Protein AF-A0A2J8LMK1-F1 (afdb_monomer)

Foldseek 3Di:
DDDDDDPPDDPPVVVVVVVVVVVVVVVVVVVLLVVLLVLLLVCCVPVVDLPDPPPVDDPSSNVSSSVSNVVNSLVVLLVLLLVCVVVDVDQDDPDDDCPDPSSVSSSLSNVLLNQLCVCLVVVHDLQDDCVSHDSSNVSSNVNNVPPPVVPVPDDPDDDDDDDDDDDDDDDD

Structure (mmCIF, N/CA/C/O backbone):
data_AF-A0A2J8LMK1-F1
#
_entry.id   AF-A0A2J8LMK1-F1
#
loop_
_atom_site.group_PDB
_atom_site.id
_atom_site.type_symbol
_atom_site.label_atom_id
_atom_site.label_alt_id
_atom_site.label_comp_id
_atom_site.label_asym_id
_atom_site.label_entity_id
_atom_site.label_seq_id
_atom_site.pdbx_PDB_ins_code
_atom_site.Cartn_x
_atom_site.Cartn_y
_atom_site.Cartn_z
_atom_site.occupancy
_atom_site.B_iso_or_equiv
_atom_site.auth_seq_id
_atom_site.auth_comp_id
_atom_site.auth_asym_id
_atom_site.auth_atom_id
_atom_site.pdbx_PDB_model_num
ATOM 1 N N . MET A 1 1 ? 14.631 46.936 -43.837 1.00 36.50 1 MET A N 1
ATOM 2 C CA . MET A 1 1 ? 14.402 45.731 -44.661 1.00 36.50 1 MET A CA 1
ATOM 3 C C . MET A 1 1 ? 14.115 44.577 -43.713 1.00 36.50 1 MET A C 1
ATOM 5 O O . MET A 1 1 ? 15.045 43.941 -43.243 1.00 36.50 1 MET A O 1
ATOM 9 N N . GLU A 1 2 ? 12.848 44.374 -43.363 1.00 44.59 2 GLU A N 1
ATOM 10 C CA . GLU A 1 2 ? 12.389 43.207 -42.598 1.00 44.59 2 GLU A CA 1
ATOM 11 C C . GLU A 1 2 ? 12.152 42.058 -43.583 1.00 44.59 2 GLU A C 1
ATOM 13 O O . GLU A 1 2 ? 11.367 42.193 -44.524 1.00 44.59 2 GLU A O 1
ATOM 18 N N . ARG A 1 3 ? 12.880 40.949 -43.423 1.00 43.28 3 ARG A N 1
ATOM 19 C CA . ARG A 1 3 ? 12.633 39.719 -44.181 1.00 43.28 3 ARG A CA 1
ATOM 20 C C . ARG A 1 3 ? 11.622 38.885 -43.404 1.00 43.28 3 ARG A C 1
ATOM 22 O O . ARG A 1 3 ? 11.979 38.257 -42.414 1.00 43.28 3 ARG A O 1
ATOM 29 N N . ALA A 1 4 ? 10.383 38.854 -43.886 1.00 49.94 4 ALA A N 1
ATOM 30 C CA . ALA A 1 4 ? 9.374 37.919 -43.407 1.00 49.94 4 ALA A CA 1
ATOM 31 C C . ALA A 1 4 ? 9.836 36.473 -43.666 1.00 49.94 4 ALA A C 1
ATOM 33 O O . ALA A 1 4 ? 10.128 36.093 -44.803 1.00 49.94 4 ALA A O 1
ATOM 34 N N . ALA A 1 5 ? 9.919 35.674 -42.602 1.00 56.72 5 ALA A N 1
ATOM 35 C CA . ALA A 1 5 ? 10.208 34.249 -42.690 1.00 56.72 5 ALA A CA 1
ATOM 36 C C . ALA A 1 5 ? 9.020 33.503 -43.336 1.00 56.72 5 ALA A C 1
ATOM 38 O O . ALA A 1 5 ? 7.865 33.803 -43.021 1.00 56.72 5 ALA A O 1
ATOM 39 N N . PRO A 1 6 ? 9.258 32.522 -44.225 1.00 48.22 6 PRO A N 1
ATOM 40 C CA . PRO A 1 6 ? 8.176 31.778 -44.851 1.00 48.22 6 PRO A CA 1
ATOM 41 C C . PRO A 1 6 ? 7.485 30.877 -43.820 1.00 48.22 6 PRO A C 1
ATOM 43 O O . PRO A 1 6 ? 8.110 30.021 -43.193 1.00 48.22 6 PRO A O 1
ATOM 46 N N . SER A 1 7 ? 6.171 31.049 -43.669 1.00 55.28 7 SER A N 1
ATOM 47 C CA . SER A 1 7 ? 5.325 30.176 -42.854 1.00 55.28 7 SER A CA 1
ATOM 48 C C . SER A 1 7 ? 5.200 28.807 -43.536 1.00 55.28 7 SER A C 1
ATOM 50 O O . SER A 1 7 ? 4.426 28.627 -44.478 1.00 55.28 7 SER A O 1
ATOM 52 N N . ARG A 1 8 ? 6.000 27.828 -43.091 1.00 61.50 8 ARG A N 1
ATOM 53 C CA . ARG A 1 8 ? 5.841 26.418 -43.478 1.00 61.50 8 ARG A CA 1
ATOM 54 C C . ARG A 1 8 ? 4.568 25.877 -42.824 1.00 61.50 8 ARG A C 1
ATOM 56 O O . ARG A 1 8 ? 4.579 25.510 -41.653 1.00 61.50 8 ARG A O 1
ATOM 63 N N . ARG A 1 9 ? 3.470 25.806 -43.582 1.00 66.38 9 ARG A N 1
ATOM 64 C CA . ARG A 1 9 ? 2.284 25.036 -43.179 1.00 66.38 9 ARG A CA 1
ATOM 65 C C . ARG A 1 9 ? 2.648 23.555 -43.188 1.00 66.38 9 ARG A C 1
ATOM 67 O O . ARG A 1 9 ? 2.805 22.965 -44.255 1.00 66.38 9 ARG A O 1
ATOM 74 N N . VAL A 1 10 ? 2.819 22.969 -42.006 1.00 64.81 10 VAL A N 1
ATOM 75 C CA . VAL A 1 10 ? 2.958 21.517 -41.868 1.00 64.81 10 VAL A CA 1
ATOM 76 C C . VAL A 1 10 ? 1.618 20.888 -42.278 1.00 64.81 10 VAL A C 1
ATOM 78 O O . VAL A 1 10 ? 0.579 21.312 -41.768 1.00 64.81 10 VAL A O 1
ATOM 81 N N . PRO A 1 11 ? 1.601 19.923 -43.213 1.00 73.12 11 PRO A N 1
ATOM 82 C CA . PRO A 1 11 ? 0.387 19.211 -43.589 1.00 73.12 11 PRO A CA 1
ATOM 83 C C . PRO A 1 11 ? -0.284 18.603 -42.353 1.00 73.12 11 PRO A C 1
ATOM 85 O O . PRO A 1 11 ? 0.346 17.842 -41.622 1.00 73.12 11 PRO A O 1
ATOM 88 N N . LEU A 1 12 ? -1.574 18.890 -42.152 1.00 69.00 12 LEU A N 1
ATOM 89 C CA . LEU A 1 12 ? -2.409 18.281 -41.110 1.00 69.00 12 LEU A CA 1
ATOM 90 C C . LEU A 1 12 ? -2.239 16.746 -40.987 1.00 69.00 12 LEU A C 1
ATOM 92 O O . LEU A 1 12 ? -2.101 16.272 -39.862 1.00 69.00 12 LEU A O 1
ATOM 96 N N . PRO A 1 13 ? -2.156 15.954 -42.080 1.00 72.81 13 PRO A N 1
ATOM 97 C CA . PRO A 1 13 ? -1.905 14.514 -41.965 1.00 72.81 13 PRO A CA 1
ATOM 98 C C . PRO A 1 13 ? -0.537 14.156 -41.363 1.00 72.81 13 PRO A C 1
ATOM 100 O O . PRO A 1 13 ? -0.438 13.146 -40.678 1.00 72.81 13 PRO A O 1
ATOM 103 N N . LEU A 1 14 ? 0.505 14.977 -41.545 1.00 72.88 14 LEU A N 1
ATOM 104 C CA . LEU A 1 14 ? 1.810 14.741 -40.910 1.00 72.88 14 LEU A CA 1
ATOM 105 C C . LEU A 1 14 ? 1.781 15.051 -39.409 1.00 72.88 14 LEU A C 1
ATOM 107 O O . LEU A 1 14 ? 2.443 14.363 -38.638 1.00 72.88 14 LEU A O 1
ATOM 111 N N . LEU A 1 15 ? 0.984 16.038 -38.986 1.00 73.12 15 LEU A N 1
ATOM 112 C CA . LEU A 1 15 ? 0.744 16.306 -37.563 1.00 73.12 15 LEU A CA 1
ATOM 113 C C . LEU A 1 15 ? -0.034 15.161 -36.902 1.00 73.12 15 LEU A C 1
ATOM 115 O O . LEU A 1 15 ? 0.312 14.752 -35.798 1.00 73.12 15 LEU A O 1
ATOM 119 N N . LEU A 1 16 ? -1.039 14.609 -37.591 1.00 74.75 16 LEU A N 1
ATOM 120 C CA . LEU A 1 16 ? -1.812 13.462 -37.103 1.00 74.75 16 LEU A CA 1
ATOM 121 C C . LEU A 1 16 ? -0.955 12.193 -37.002 1.00 74.75 16 LEU A C 1
ATOM 123 O O . LEU A 1 16 ? -0.986 11.519 -35.977 1.00 74.75 16 LEU A O 1
ATOM 127 N N . LEU A 1 17 ? -0.149 11.893 -38.026 1.00 72.56 17 LEU A N 1
ATOM 128 C CA . LEU A 1 17 ? 0.774 10.751 -38.014 1.00 72.56 17 LEU A CA 1
ATOM 129 C C . LEU A 1 17 ? 1.858 10.900 -36.936 1.00 72.56 17 LEU A C 1
ATOM 131 O O . LEU A 1 17 ? 2.154 9.937 -36.233 1.00 72.56 17 LEU A O 1
ATOM 135 N N . GLY A 1 18 ? 2.410 12.107 -36.767 1.00 73.62 18 GLY A N 1
ATOM 136 C CA . GLY A 1 18 ? 3.359 12.402 -35.694 1.00 73.62 18 GLY A CA 1
ATOM 137 C C . GLY A 1 18 ? 2.741 12.223 -34.305 1.00 73.62 18 GLY A C 1
ATOM 138 O O . GLY A 1 18 ? 3.342 11.580 -33.449 1.00 73.62 18 GLY A O 1
ATOM 139 N N . GLY A 1 19 ? 1.517 12.720 -34.099 1.00 72.94 19 GLY A N 1
ATOM 140 C CA . GLY A 1 19 ? 0.778 12.540 -32.846 1.00 72.94 19 GLY A CA 1
ATOM 141 C C . GLY A 1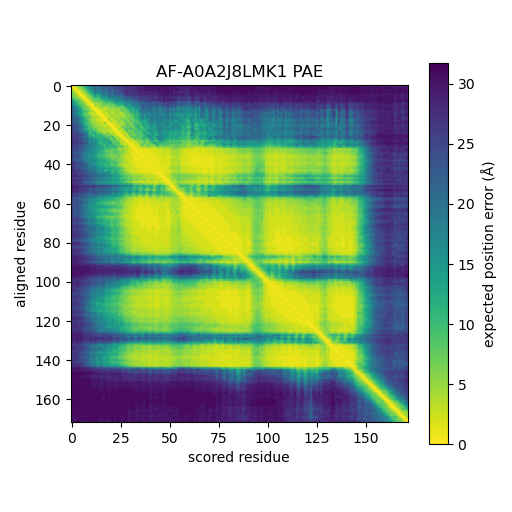 19 ? 0.488 11.071 -32.523 1.00 72.94 19 GLY A C 1
ATOM 142 O O . GLY A 1 19 ? 0.685 10.648 -31.387 1.00 72.94 19 GLY A O 1
ATOM 143 N N . LEU A 1 20 ? 0.092 10.271 -33.518 1.00 72.12 20 LEU A N 1
ATOM 144 C CA . LEU A 1 20 ? -0.151 8.832 -33.354 1.00 72.12 20 LEU A CA 1
ATOM 145 C C . LEU A 1 20 ? 1.123 8.057 -32.977 1.00 72.12 20 LEU A C 1
ATOM 147 O O . LEU A 1 20 ? 1.063 7.184 -32.116 1.00 72.12 20 LEU A O 1
ATOM 151 N N . ALA A 1 21 ? 2.274 8.387 -33.571 1.00 70.06 21 ALA A N 1
ATOM 152 C CA . ALA A 1 21 ? 3.547 7.739 -33.245 1.00 70.06 21 ALA A CA 1
ATOM 153 C C . ALA A 1 21 ? 4.022 8.049 -31.812 1.00 70.06 21 ALA A C 1
ATOM 155 O O . ALA A 1 21 ? 4.513 7.160 -31.120 1.00 70.06 21 ALA A O 1
ATOM 156 N N . LEU A 1 22 ? 3.834 9.290 -31.349 1.00 67.56 22 LEU A N 1
ATOM 157 C CA . LEU A 1 22 ? 4.123 9.697 -29.968 1.00 67.56 22 LEU A CA 1
ATOM 158 C C . LEU A 1 22 ? 3.213 8.991 -28.953 1.00 67.56 22 LEU A C 1
ATOM 160 O O . LEU A 1 22 ? 3.694 8.536 -27.919 1.00 67.56 22 LEU A O 1
ATOM 164 N N . LEU A 1 23 ? 1.920 8.861 -29.263 1.00 65.62 23 LEU A N 1
ATOM 165 C CA . LEU A 1 23 ? 0.969 8.124 -28.426 1.00 65.62 23 LEU A CA 1
ATOM 166 C C . LEU A 1 23 ? 1.329 6.634 -28.339 1.00 65.62 23 LEU A C 1
ATOM 168 O O . LEU A 1 23 ? 1.340 6.078 -27.247 1.00 65.62 23 LEU A O 1
ATOM 172 N N . ALA A 1 24 ? 1.669 6.000 -29.464 1.00 62.66 24 ALA A N 1
ATOM 173 C CA . ALA A 1 24 ? 2.058 4.591 -29.488 1.00 62.66 24 ALA A CA 1
ATOM 174 C C . ALA A 1 24 ? 3.350 4.322 -28.694 1.00 62.66 24 ALA A C 1
ATOM 176 O O . ALA A 1 24 ? 3.420 3.340 -27.961 1.00 62.66 24 ALA A O 1
ATOM 177 N N . ALA A 1 25 ? 4.347 5.208 -28.790 1.00 61.34 25 ALA A N 1
ATOM 178 C CA . ALA A 1 25 ? 5.598 5.079 -28.040 1.00 61.34 25 ALA A CA 1
ATOM 179 C C . ALA A 1 25 ? 5.414 5.255 -26.520 1.00 61.34 25 ALA A C 1
ATOM 181 O O . ALA A 1 25 ? 6.107 4.600 -25.747 1.00 61.34 25 ALA A O 1
ATOM 182 N N . GLY A 1 26 ? 4.484 6.115 -26.088 1.00 63.16 26 GLY A N 1
ATOM 183 C CA . GLY A 1 26 ? 4.147 6.268 -24.669 1.00 63.16 26 GLY A CA 1
ATOM 184 C C . GLY A 1 26 ? 3.511 5.007 -24.082 1.00 63.16 26 GLY A C 1
ATOM 185 O O . GLY A 1 26 ? 3.960 4.523 -23.051 1.00 63.16 26 GLY A O 1
ATOM 186 N N . VAL A 1 27 ? 2.544 4.419 -24.796 1.00 65.44 27 VAL A N 1
ATOM 187 C CA . VAL A 1 27 ? 1.858 3.186 -24.364 1.00 65.44 27 VAL A CA 1
ATOM 188 C C . VAL A 1 27 ? 2.832 2.011 -24.200 1.00 65.44 27 VAL A C 1
ATOM 190 O O . VAL A 1 27 ? 2.682 1.225 -23.269 1.00 65.44 27 VAL A O 1
ATOM 193 N N . ASP A 1 28 ? 3.838 1.898 -25.071 1.00 67.56 28 ASP A N 1
ATOM 194 C CA . ASP A 1 28 ? 4.860 0.842 -24.995 1.00 67.56 28 ASP A CA 1
ATOM 195 C C . ASP A 1 28 ? 5.791 1.027 -23.779 1.00 67.56 28 ASP A C 1
ATOM 197 O O . ASP A 1 28 ? 6.097 0.071 -23.066 1.00 67.56 28 ASP A O 1
ATOM 201 N N . ALA A 1 29 ? 6.167 2.275 -23.474 1.00 71.56 2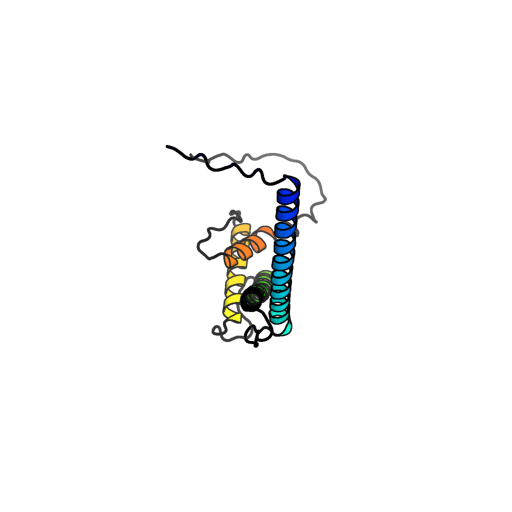9 ALA A N 1
ATOM 202 C CA . ALA A 1 29 ? 6.979 2.604 -22.304 1.00 71.56 29 ALA A CA 1
ATOM 203 C C . ALA A 1 29 ? 6.227 2.382 -20.980 1.00 71.56 29 ALA A C 1
ATOM 205 O O . ALA A 1 29 ? 6.797 1.809 -20.052 1.00 71.56 29 ALA A O 1
ATOM 206 N N . ASP A 1 30 ? 4.955 2.783 -20.895 1.00 73.56 30 ASP A N 1
ATOM 207 C CA . ASP A 1 30 ? 4.119 2.545 -19.712 1.00 73.56 30 ASP A CA 1
ATOM 208 C C . ASP A 1 30 ? 3.903 1.040 -19.483 1.00 73.56 30 ASP A C 1
ATOM 210 O O . ASP A 1 30 ? 4.081 0.549 -18.370 1.00 73.56 30 ASP A O 1
ATOM 214 N N . ALA A 1 31 ? 3.621 0.273 -20.545 1.00 76.88 31 ALA A N 1
ATOM 215 C CA . ALA A 1 31 ? 3.488 -1.182 -20.458 1.00 76.88 31 ALA A CA 1
ATOM 216 C C . ALA A 1 31 ? 4.783 -1.870 -19.984 1.00 76.88 31 ALA A C 1
ATOM 218 O O . ALA A 1 31 ? 4.725 -2.859 -19.248 1.00 76.88 31 ALA A O 1
ATOM 219 N N . LEU A 1 32 ? 5.948 -1.337 -20.366 1.00 85.38 32 LEU A N 1
ATOM 220 C CA . LEU A 1 32 ? 7.243 -1.824 -19.901 1.00 85.38 32 LEU A CA 1
ATOM 221 C C . LEU A 1 32 ? 7.452 -1.543 -18.406 1.00 85.38 32 LEU A C 1
ATOM 223 O O . LEU A 1 32 ? 7.882 -2.441 -17.685 1.00 85.38 32 LEU A O 1
ATOM 227 N N . LEU A 1 33 ? 7.114 -0.346 -17.911 1.00 89.06 33 LEU A N 1
ATOM 228 C CA . LEU A 1 33 ? 7.235 -0.034 -16.480 1.00 89.06 33 LEU A CA 1
ATOM 229 C C . LEU A 1 33 ? 6.262 -0.853 -15.622 1.00 89.06 33 LEU A C 1
ATOM 231 O O . LEU A 1 33 ? 6.656 -1.344 -14.565 1.00 89.06 33 LEU A O 1
ATOM 235 N N . GLU A 1 34 ? 5.031 -1.063 -16.085 1.00 91.75 34 GLU A N 1
ATOM 236 C CA . GLU A 1 34 ? 4.053 -1.922 -15.405 1.00 91.75 34 GLU A CA 1
ATOM 237 C C . GLU A 1 34 ? 4.538 -3.376 -15.308 1.00 91.75 34 GLU A C 1
ATOM 239 O O . GLU A 1 34 ? 4.426 -4.002 -14.252 1.00 91.75 34 GLU A O 1
ATOM 244 N N . ALA A 1 35 ? 5.155 -3.909 -16.369 1.00 92.12 35 ALA A N 1
ATOM 245 C CA . ALA A 1 35 ? 5.769 -5.235 -16.330 1.00 92.12 35 ALA A CA 1
ATOM 246 C C . ALA A 1 35 ? 6.902 -5.306 -15.289 1.00 92.12 35 ALA A C 1
ATOM 248 O O . ALA A 1 35 ? 6.929 -6.221 -14.466 1.00 92.12 35 ALA A O 1
ATOM 249 N N . CYS A 1 36 ? 7.782 -4.301 -15.251 1.00 92.62 36 CYS A N 1
ATOM 250 C CA . CYS A 1 36 ? 8.833 -4.195 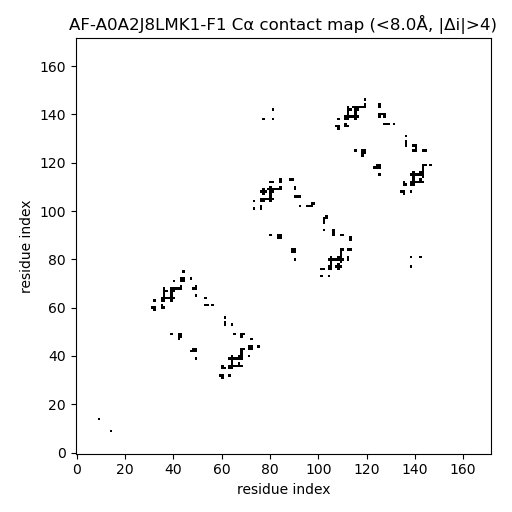-14.234 1.00 92.62 36 CYS A CA 1
ATOM 251 C C . CYS A 1 36 ? 8.263 -4.120 -12.811 1.00 92.62 36 CYS A C 1
ATOM 253 O O . CYS A 1 36 ? 8.777 -4.751 -11.888 1.00 92.62 36 CYS A O 1
ATOM 255 N N . CYS A 1 37 ? 7.175 -3.375 -12.619 1.00 95.06 37 CYS A N 1
ATOM 256 C CA . CYS A 1 37 ? 6.501 -3.283 -11.331 1.00 95.06 37 CYS A CA 1
ATOM 257 C C . CYS A 1 37 ? 5.927 -4.642 -10.910 1.00 95.06 37 CYS A C 1
ATOM 259 O O . CYS A 1 37 ? 6.168 -5.100 -9.790 1.00 95.06 37 CYS A O 1
ATOM 261 N N . ALA A 1 38 ? 5.238 -5.331 -11.825 1.00 94.62 38 ALA A N 1
ATOM 262 C CA . ALA A 1 38 ? 4.695 -6.667 -11.597 1.00 94.62 38 ALA A CA 1
ATOM 263 C C . ALA A 1 38 ? 5.790 -7.677 -11.217 1.00 94.62 38 ALA A C 1
ATOM 265 O O . ALA A 1 38 ? 5.583 -8.520 -10.341 1.00 94.62 38 ALA A O 1
ATOM 266 N N . ASP A 1 39 ? 6.971 -7.582 -11.825 1.00 91.94 39 ASP A N 1
ATOM 267 C CA . ASP A 1 39 ? 8.140 -8.383 -11.462 1.00 91.94 39 ASP A CA 1
ATOM 268 C C . ASP A 1 39 ? 8.590 -8.112 -10.017 1.00 91.94 39 ASP A C 1
ATOM 270 O O . ASP A 1 39 ? 8.835 -9.055 -9.257 1.00 91.94 39 ASP A O 1
ATOM 274 N N . GLY A 1 40 ? 8.604 -6.844 -9.598 1.00 93.44 40 GLY A N 1
ATOM 275 C CA . GLY A 1 40 ? 8.886 -6.436 -8.219 1.00 93.44 40 GLY A CA 1
ATOM 276 C C . GLY A 1 40 ? 7.862 -6.986 -7.223 1.00 93.44 40 GLY A C 1
ATOM 277 O O . GLY A 1 40 ? 8.233 -7.560 -6.196 1.00 93.44 40 GLY A O 1
ATOM 278 N N . HIS A 1 41 ? 6.572 -6.913 -7.559 1.00 95.19 41 HIS A N 1
ATOM 279 C CA . HIS A 1 41 ? 5.491 -7.503 -6.761 1.00 95.19 41 HIS A CA 1
ATOM 280 C C . HIS A 1 41 ? 5.664 -9.019 -6.576 1.00 95.19 41 HIS A C 1
ATOM 282 O O . HIS A 1 41 ? 5.494 -9.542 -5.465 1.00 95.19 41 HIS A O 1
ATOM 288 N N . ARG A 1 42 ? 6.042 -9.744 -7.641 1.00 92.81 42 ARG A N 1
ATOM 289 C CA . ARG A 1 42 ? 6.320 -11.187 -7.554 1.00 92.81 42 ARG A CA 1
ATOM 290 C C . ARG A 1 42 ? 7.494 -11.474 -6.624 1.00 92.81 42 ARG A C 1
ATOM 292 O O . ARG A 1 42 ? 7.406 -12.401 -5.819 1.00 92.81 42 ARG A O 1
ATOM 299 N N . MET A 1 43 ? 8.565 -10.684 -6.691 1.00 90.12 43 MET A N 1
ATOM 300 C CA . MET A 1 43 ? 9.718 -10.846 -5.800 1.00 90.12 43 MET A CA 1
ATOM 301 C C . MET A 1 43 ? 9.326 -10.688 -4.329 1.00 90.12 43 MET A C 1
ATOM 303 O O . MET A 1 43 ? 9.613 -11.585 -3.534 1.00 90.12 43 MET A O 1
ATOM 307 N N . ALA A 1 44 ? 8.597 -9.624 -3.986 1.00 92.75 44 ALA A N 1
ATOM 308 C CA . ALA A 1 44 ? 8.115 -9.401 -2.624 1.00 92.75 44 ALA A CA 1
ATOM 309 C C . ALA A 1 44 ? 7.240 -10.561 -2.121 1.00 92.75 44 ALA A C 1
ATOM 311 O O . ALA A 1 44 ? 7.409 -11.040 -1.002 1.00 92.75 44 ALA A O 1
ATOM 312 N N . THR A 1 45 ? 6.339 -11.058 -2.971 1.00 91.94 45 THR A N 1
ATOM 313 C CA . THR A 1 45 ? 5.389 -12.118 -2.606 1.00 91.94 45 THR A CA 1
ATOM 314 C C . THR A 1 45 ? 6.069 -13.473 -2.400 1.00 91.94 45 THR A C 1
ATOM 316 O O . THR A 1 45 ? 5.757 -14.184 -1.444 1.00 91.94 45 THR A O 1
ATOM 319 N N . HIS A 1 46 ? 6.996 -13.848 -3.286 1.00 89.25 46 HIS A N 1
ATOM 320 C CA . HIS A 1 46 ? 7.618 -15.173 -3.260 1.00 89.25 46 HIS A CA 1
ATOM 321 C C . HIS A 1 46 ? 8.850 -15.251 -2.362 1.00 89.25 46 HIS A C 1
ATOM 323 O O . HIS A 1 46 ? 9.053 -16.267 -1.700 1.00 89.25 46 HIS A O 1
ATOM 329 N N . GLN A 1 47 ? 9.677 -14.207 -2.354 1.00 83.06 47 GLN A N 1
ATOM 330 C CA . GLN A 1 47 ? 10.988 -14.227 -1.700 1.00 83.06 47 GLN A CA 1
ATOM 331 C C . GLN A 1 47 ? 11.008 -13.411 -0.411 1.00 83.06 47 GLN A C 1
ATOM 333 O O . GLN A 1 47 ? 11.865 -13.656 0.433 1.00 83.06 47 GLN A O 1
ATOM 338 N N . LYS A 1 48 ? 10.054 -12.480 -0.240 1.00 86.56 48 LYS A N 1
ATOM 339 C CA . LYS A 1 48 ? 10.010 -11.520 0.879 1.00 86.56 48 LYS A CA 1
ATOM 340 C C . LYS A 1 48 ? 11.311 -10.732 1.037 1.00 86.56 48 LYS A C 1
ATOM 342 O O . LYS A 1 48 ? 11.668 -10.304 2.127 1.00 86.56 48 LYS A O 1
ATOM 347 N N . ASP A 1 49 ? 12.011 -10.550 -0.075 1.00 83.94 49 ASP A N 1
ATOM 348 C CA . ASP A 1 49 ? 13.276 -9.846 -0.144 1.00 83.94 49 ASP A CA 1
ATOM 349 C C . ASP A 1 49 ? 13.343 -9.062 -1.456 1.00 83.94 49 ASP A C 1
ATOM 351 O O . ASP A 1 49 ? 12.983 -9.565 -2.525 1.00 83.94 49 ASP A O 1
ATOM 355 N N . CYS A 1 50 ? 13.810 -7.823 -1.346 1.00 89.06 50 CYS A N 1
ATOM 356 C CA . CYS A 1 50 ? 13.997 -6.890 -2.452 1.00 89.06 50 CYS A CA 1
ATOM 357 C C . CYS A 1 50 ? 15.490 -6.652 -2.755 1.00 89.06 50 CYS A C 1
ATOM 359 O O . CYS A 1 50 ? 15.825 -5.728 -3.491 1.00 89.06 50 CYS A O 1
ATOM 361 N N . SER A 1 51 ? 16.391 -7.483 -2.215 1.00 81.38 51 SER A N 1
ATOM 362 C CA . SER A 1 51 ? 17.854 -7.310 -2.291 1.00 81.38 51 SER A CA 1
ATOM 363 C C . SER A 1 51 ? 18.534 -8.030 -3.471 1.00 81.38 51 SER A C 1
ATOM 365 O O . SER A 1 51 ? 19.762 -8.135 -3.509 1.00 81.38 51 SER A O 1
ATOM 367 N N . LEU A 1 52 ? 17.780 -8.566 -4.436 1.00 68.62 52 LEU A N 1
ATOM 368 C CA . LEU A 1 52 ? 18.337 -9.353 -5.544 1.00 68.62 52 LEU A CA 1
ATOM 369 C C . LEU A 1 52 ? 18.870 -8.489 -6.693 1.00 68.62 52 LEU A C 1
ATOM 371 O O . LEU A 1 52 ? 18.419 -7.361 -6.890 1.00 68.62 52 LEU A O 1
ATOM 375 N N . PRO A 1 53 ? 19.823 -9.008 -7.493 1.00 71.00 53 PRO A N 1
ATOM 376 C CA . PRO A 1 53 ? 20.417 -8.227 -8.561 1.00 71.00 53 PRO A CA 1
ATOM 377 C C . PRO A 1 53 ? 19.416 -8.032 -9.705 1.00 71.00 53 PRO A C 1
ATOM 379 O O . PRO A 1 53 ? 19.254 -8.895 -10.563 1.00 71.00 53 PRO A O 1
ATOM 382 N N . TYR A 1 54 ? 18.819 -6.842 -9.759 1.00 72.50 54 TYR A N 1
ATOM 383 C CA . TYR A 1 54 ? 18.046 -6.278 -10.876 1.00 72.50 54 TYR A CA 1
ATOM 384 C C . TYR A 1 54 ? 18.916 -6.007 -12.132 1.00 72.50 54 TYR A C 1
ATOM 386 O O . TYR A 1 54 ? 18.837 -4.952 -12.769 1.00 72.50 54 TYR A O 1
ATOM 394 N N . ALA A 1 55 ? 19.875 -6.892 -12.415 1.00 67.69 55 ALA A N 1
ATOM 395 C CA . ALA A 1 55 ? 21.035 -6.618 -13.261 1.00 67.69 55 ALA A CA 1
ATOM 396 C C . ALA A 1 55 ? 20.761 -6.756 -14.765 1.00 67.69 55 ALA A C 1
ATOM 398 O O . ALA A 1 55 ? 21.537 -6.232 -15.561 1.00 67.69 55 ALA A O 1
ATOM 399 N N . THR A 1 56 ? 19.687 -7.443 -15.156 1.00 71.94 56 THR A N 1
ATOM 400 C CA . THR A 1 56 ? 19.312 -7.647 -16.564 1.00 71.94 56 THR A CA 1
ATOM 401 C C . THR A 1 56 ? 18.495 -6.496 -17.146 1.00 71.94 56 THR A C 1
ATOM 403 O O . THR A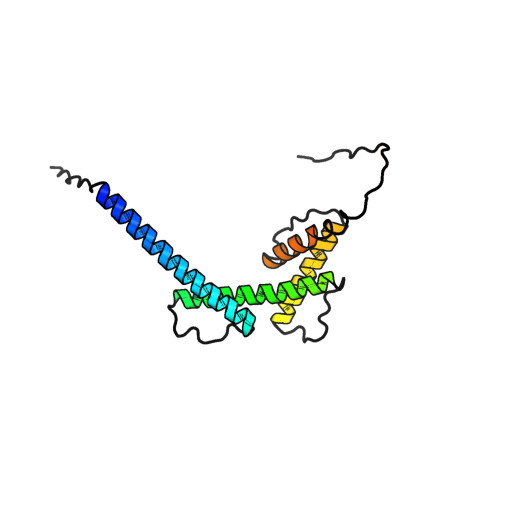 1 56 ? 18.382 -6.396 -18.364 1.00 71.94 56 THR A O 1
ATOM 406 N N . GLU A 1 57 ? 17.989 -5.601 -16.295 1.00 79.56 57 GLU A N 1
ATOM 407 C CA . GLU A 1 57 ? 16.997 -4.601 -16.678 1.00 79.56 57 GLU A CA 1
ATOM 408 C C . GLU A 1 57 ? 17.586 -3.212 -16.955 1.00 79.56 57 GLU A C 1
ATOM 410 O O . GLU A 1 57 ? 18.679 -2.847 -16.493 1.00 79.56 57 GLU A O 1
ATOM 415 N N . SER A 1 58 ? 16.818 -2.393 -17.686 1.00 88.00 58 SER A N 1
ATOM 416 C CA . SER A 1 58 ? 17.115 -0.966 -17.836 1.00 88.00 58 SER A CA 1
ATOM 417 C C . SER A 1 58 ? 17.193 -0.281 -16.467 1.00 88.00 58 SER A C 1
ATOM 419 O O . SER A 1 58 ? 16.662 -0.762 -15.461 1.00 88.00 58 SER A O 1
ATOM 421 N N . LYS A 1 59 ? 17.868 0.871 -16.403 1.00 88.56 59 LYS A N 1
ATOM 422 C CA . LYS A 1 59 ? 17.988 1.623 -15.148 1.00 88.56 59 LYS A CA 1
ATOM 423 C C . LYS A 1 59 ? 16.608 2.008 -14.609 1.00 88.56 59 LYS A C 1
ATOM 425 O O . LYS A 1 59 ? 16.386 1.936 -13.405 1.00 88.56 59 LYS A O 1
ATOM 430 N N . GLU A 1 60 ? 15.710 2.401 -15.501 1.00 88.69 60 GLU A N 1
ATOM 431 C CA . GLU A 1 60 ? 14.339 2.809 -15.215 1.00 88.69 60 GLU A CA 1
ATOM 432 C C . GLU A 1 60 ? 13.521 1.634 -14.678 1.00 88.69 60 GLU A C 1
ATOM 434 O O . GLU A 1 60 ? 12.928 1.745 -13.607 1.00 88.69 60 GLU A O 1
ATOM 439 N N . CYS A 1 61 ? 13.578 0.487 -15.359 1.00 91.00 61 CYS A N 1
ATOM 440 C CA . CYS A 1 61 ? 12.893 -0.733 -14.940 1.00 91.00 61 CYS A CA 1
ATOM 441 C C . CYS A 1 61 ? 13.361 -1.198 -13.557 1.00 91.00 61 CYS A C 1
ATOM 443 O O . CYS A 1 61 ? 12.535 -1.463 -12.689 1.00 91.00 61 CYS A O 1
ATOM 445 N N . ARG A 1 62 ? 14.677 -1.186 -13.303 1.00 90.31 62 ARG A N 1
ATOM 446 C CA . ARG A 1 62 ? 15.245 -1.524 -11.990 1.00 90.31 62 ARG A CA 1
ATOM 447 C C . ARG A 1 62 ? 14.691 -0.645 -10.866 1.00 90.31 62 ARG A C 1
ATOM 449 O O . ARG A 1 62 ? 14.339 -1.167 -9.815 1.00 90.31 62 ARG A O 1
ATOM 456 N N . MET A 1 63 ? 14.603 0.670 -11.081 1.00 89.88 63 MET A N 1
ATOM 457 C CA . MET A 1 63 ? 14.053 1.587 -10.072 1.00 89.88 63 MET A CA 1
ATOM 458 C C . MET A 1 63 ? 12.576 1.292 -9.783 1.00 89.88 63 MET A C 1
ATOM 460 O O . MET A 1 63 ? 12.172 1.266 -8.622 1.00 89.88 63 MET A O 1
ATOM 464 N N . VAL A 1 64 ? 11.775 1.049 -10.827 1.00 92.56 64 VAL A N 1
ATOM 465 C CA . VAL A 1 64 ? 10.352 0.711 -10.671 1.00 92.56 64 VAL A CA 1
ATOM 466 C C . VAL A 1 64 ? 10.185 -0.624 -9.948 1.00 92.56 64 VAL A C 1
ATOM 468 O O . VAL A 1 64 ? 9.410 -0.718 -9.000 1.00 92.56 64 VAL A O 1
ATOM 471 N N . GLN A 1 65 ? 10.951 -1.636 -10.343 1.00 92.75 65 GLN A N 1
ATOM 472 C CA . GLN A 1 65 ? 10.900 -2.969 -9.757 1.00 92.75 65 GLN A CA 1
ATOM 473 C C . GLN A 1 65 ? 11.240 -2.955 -8.258 1.00 92.75 65 GLN A C 1
ATOM 475 O O . GLN A 1 65 ? 10.513 -3.549 -7.461 1.00 92.75 65 GLN A O 1
ATOM 480 N N . GLU A 1 66 ? 12.293 -2.235 -7.859 1.00 92.00 66 GLU A N 1
ATOM 481 C CA . GLU A 1 66 ? 12.689 -2.077 -6.454 1.00 92.00 66 GLU A CA 1
ATOM 482 C C . GLU A 1 66 ? 11.596 -1.375 -5.636 1.00 92.00 66 GLU A C 1
ATOM 484 O O . GLU A 1 66 ? 11.186 -1.864 -4.579 1.00 92.00 66 GLU A O 1
ATOM 489 N N . GLN A 1 67 ? 11.052 -0.268 -6.150 1.00 94.19 67 GLN A N 1
ATOM 490 C CA . GLN A 1 67 ? 10.013 0.485 -5.451 1.00 94.19 67 GLN A CA 1
ATOM 491 C C . GLN A 1 67 ? 8.709 -0.314 -5.307 1.00 94.19 67 GLN A C 1
ATOM 493 O O . GLN A 1 67 ? 8.103 -0.307 -4.231 1.00 94.19 67 GLN A O 1
ATOM 498 N N . CYS A 1 68 ? 8.291 -1.031 -6.354 1.00 95.25 68 CYS A N 1
ATOM 499 C CA . CYS A 1 68 ? 7.109 -1.890 -6.307 1.00 95.25 68 CYS A CA 1
ATOM 500 C C . CYS A 1 68 ? 7.310 -3.089 -5.374 1.00 95.25 68 CYS A C 1
ATOM 502 O O . CYS A 1 68 ? 6.397 -3.440 -4.627 1.00 95.25 68 CYS A O 1
ATOM 504 N N . CYS A 1 69 ? 8.516 -3.667 -5.330 1.00 95.06 69 CYS A N 1
ATOM 505 C CA . CYS A 1 69 ? 8.846 -4.723 -4.374 1.00 95.06 69 CYS A CA 1
ATOM 506 C C . CYS A 1 69 ? 8.695 -4.238 -2.925 1.00 95.06 69 CYS A C 1
ATOM 508 O O . CYS A 1 69 ? 7.968 -4.848 -2.137 1.00 95.06 69 CYS A O 1
ATOM 510 N N . HIS A 1 70 ? 9.318 -3.109 -2.573 1.00 93.12 70 HIS A N 1
ATOM 511 C CA . HIS A 1 70 ? 9.231 -2.564 -1.217 1.00 93.12 70 HIS A CA 1
ATOM 512 C C . HIS A 1 70 ? 7.803 -2.179 -0.824 1.00 93.12 70 HIS A C 1
ATOM 514 O O . HIS A 1 70 ? 7.376 -2.492 0.288 1.00 93.12 70 HIS A O 1
ATOM 520 N N . SER A 1 71 ? 7.056 -1.547 -1.737 1.00 93.50 71 SER A N 1
ATOM 521 C CA . SER A 1 71 ? 5.649 -1.202 -1.504 1.00 93.50 71 SER A CA 1
ATOM 522 C C . SER A 1 71 ? 4.809 -2.450 -1.241 1.00 93.50 71 SER A C 1
ATOM 524 O O . SER A 1 71 ? 4.051 -2.497 -0.274 1.00 93.50 71 SER A O 1
ATOM 526 N N . GLN A 1 72 ? 4.987 -3.500 -2.049 1.00 94.94 72 GLN A N 1
ATOM 527 C CA . GLN A 1 72 ? 4.256 -4.749 -1.863 1.00 94.94 72 GLN A CA 1
ATOM 528 C C . GLN A 1 72 ? 4.599 -5.432 -0.543 1.00 94.94 72 GLN A C 1
ATOM 530 O O . GLN A 1 72 ? 3.716 -5.994 0.105 1.00 94.94 72 GLN A O 1
ATOM 535 N N . LEU A 1 73 ? 5.871 -5.404 -0.146 1.00 92.69 73 LEU A N 1
ATOM 536 C CA . LEU A 1 73 ? 6.311 -5.994 1.110 1.00 92.69 73 LEU A CA 1
ATOM 537 C C . LEU A 1 73 ? 5.685 -5.262 2.307 1.00 92.69 73 LEU A C 1
ATOM 539 O O . LEU A 1 73 ? 5.171 -5.907 3.223 1.00 92.69 73 LEU A O 1
ATOM 543 N N . GLU A 1 74 ? 5.643 -3.926 2.270 1.00 91.12 74 GLU A N 1
ATOM 544 C CA . GLU A 1 74 ? 4.936 -3.120 3.271 1.00 91.12 74 GLU A CA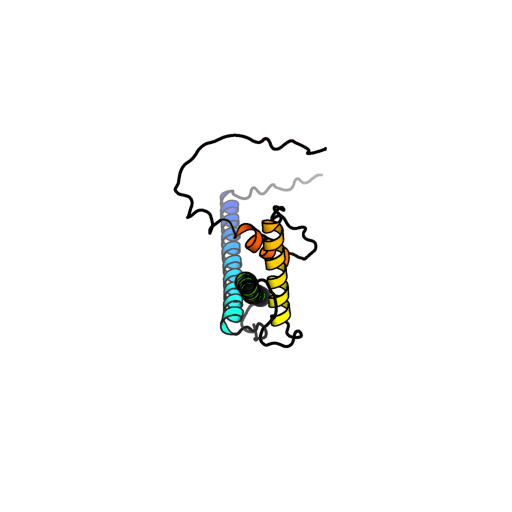 1
ATOM 545 C C . GLU A 1 74 ? 3.442 -3.483 3.336 1.00 91.12 74 GLU A C 1
ATOM 547 O O . GLU A 1 74 ? 2.920 -3.732 4.426 1.00 91.12 74 GLU A O 1
ATOM 552 N N . GLU A 1 75 ? 2.765 -3.598 2.191 1.00 92.75 75 GLU A N 1
ATOM 553 C CA . GLU A 1 75 ? 1.355 -4.005 2.129 1.00 92.75 75 GLU A CA 1
ATOM 554 C C . GLU A 1 75 ? 1.110 -5.397 2.727 1.00 92.75 75 GLU A C 1
ATOM 556 O O . GLU A 1 75 ? 0.170 -5.574 3.505 1.00 92.75 75 GLU A O 1
ATOM 561 N N . LEU A 1 76 ? 1.969 -6.378 2.427 1.00 92.88 76 LEU A N 1
ATOM 562 C CA . LEU A 1 76 ? 1.877 -7.738 2.974 1.00 92.88 76 LEU A CA 1
ATOM 563 C C . LEU A 1 76 ? 1.998 -7.745 4.507 1.00 92.88 76 LEU A C 1
ATOM 565 O O . LEU A 1 76 ? 1.216 -8.400 5.211 1.00 92.88 76 LEU A O 1
ATOM 569 N N . HIS A 1 77 ? 2.951 -6.987 5.051 1.00 92.25 77 HIS A N 1
ATOM 570 C CA . HIS A 1 77 ? 3.099 -6.836 6.498 1.00 92.25 77 HIS A CA 1
ATOM 571 C C . HIS A 1 77 ? 1.913 -6.093 7.121 1.00 92.25 77 HIS A C 1
ATOM 573 O O . HIS A 1 77 ? 1.435 -6.469 8.195 1.00 92.25 77 HIS A O 1
ATOM 579 N N . CYS A 1 78 ? 1.379 -5.081 6.443 1.00 93.69 78 CYS A N 1
ATOM 580 C CA . CYS A 1 78 ? 0.209 -4.356 6.919 1.00 93.69 78 CYS A CA 1
ATOM 581 C C . CYS A 1 78 ? -1.061 -5.205 6.906 1.00 93.69 78 CYS A C 1
ATOM 583 O O . CYS A 1 78 ? -1.811 -5.156 7.881 1.00 93.69 78 CYS A O 1
ATOM 585 N N . ALA A 1 79 ? -1.270 -6.046 5.891 1.00 93.94 79 ALA A N 1
ATOM 586 C CA . ALA A 1 79 ? -2.365 -7.014 5.866 1.00 93.94 79 ALA A CA 1
ATOM 587 C C . ALA A 1 79 ? -2.298 -7.970 7.070 1.00 93.94 79 ALA A C 1
ATOM 589 O O . ALA A 1 79 ? -3.307 -8.206 7.737 1.00 93.94 79 ALA A O 1
ATOM 590 N N . THR A 1 80 ? -1.093 -8.435 7.415 1.00 93.25 80 THR A N 1
ATOM 591 C CA . THR A 1 80 ? -0.858 -9.245 8.623 1.00 93.25 80 THR A CA 1
ATOM 592 C C . THR A 1 80 ? -1.234 -8.476 9.895 1.00 93.25 80 THR A C 1
ATOM 594 O O . THR A 1 80 ? -1.942 -8.999 10.756 1.00 93.25 80 THR A O 1
ATOM 597 N N . GLY A 1 81 ? -0.813 -7.211 10.007 1.00 93.12 81 GLY A N 1
ATOM 598 C CA . GLY A 1 81 ? -1.152 -6.348 11.143 1.00 93.12 81 GLY A CA 1
ATOM 599 C C . GLY A 1 81 ? -2.654 -6.074 11.277 1.00 93.12 81 GLY A C 1
ATOM 600 O O . GLY A 1 81 ? -3.182 -6.070 12.387 1.00 93.12 81 GLY A O 1
ATOM 601 N N . ILE A 1 82 ? -3.356 -5.895 10.157 1.00 93.62 82 ILE A N 1
ATOM 602 C CA . ILE A 1 82 ? -4.815 -5.733 10.123 1.00 93.62 82 ILE A CA 1
ATOM 603 C C . ILE A 1 82 ? -5.517 -7.014 10.583 1.00 93.62 82 ILE A C 1
ATOM 605 O O . ILE A 1 82 ? -6.449 -6.927 11.379 1.00 93.62 82 ILE A O 1
ATOM 609 N N . SER A 1 83 ? -5.083 -8.194 10.120 1.00 92.81 83 SER A N 1
ATOM 610 C CA . SER A 1 83 ? -5.647 -9.475 10.581 1.00 92.81 83 SER A CA 1
ATOM 611 C C . SER A 1 83 ? -5.491 -9.622 12.091 1.00 92.81 83 SER A C 1
ATOM 613 O O . SER A 1 83 ? -6.466 -9.903 12.783 1.00 92.81 83 SER A O 1
ATOM 615 N N . LEU A 1 84 ? -4.302 -9.303 12.617 1.00 92.25 84 LEU A N 1
ATOM 616 C CA . LEU A 1 84 ? -4.030 -9.350 14.051 1.00 92.25 84 LEU A CA 1
ATOM 617 C C . LEU A 1 84 ? -4.974 -8.441 14.850 1.00 92.25 84 LEU A C 1
ATOM 619 O O . LEU A 1 84 ? -5.535 -8.889 15.840 1.00 92.25 84 LEU A O 1
ATOM 623 N N . ALA A 1 85 ? -5.196 -7.202 14.397 1.00 92.94 85 ALA A N 1
ATOM 624 C CA . ALA A 1 85 ? -6.118 -6.256 15.036 1.00 92.94 85 ALA A CA 1
ATOM 625 C C . ALA A 1 85 ? -7.605 -6.662 14.950 1.00 92.94 85 ALA A C 1
ATOM 627 O O . ALA A 1 85 ? -8.425 -6.174 15.734 1.00 92.94 85 ALA A O 1
ATOM 628 N N . ASN A 1 86 ? -7.967 -7.492 13.965 1.00 89.19 86 ASN A N 1
ATOM 629 C CA . ASN A 1 86 ? -9.324 -8.014 13.801 1.00 89.19 86 ASN A CA 1
ATOM 630 C C . ASN A 1 86 ? -9.561 -9.258 14.664 1.00 89.19 86 ASN A C 1
ATOM 632 O O . ASN A 1 86 ? -10.644 -9.419 15.216 1.00 89.19 86 ASN A O 1
ATOM 636 N N . GLU A 1 87 ? -8.563 -10.134 14.776 1.00 88.00 87 GLU A N 1
ATOM 637 C CA . GLU A 1 87 ? -8.630 -11.353 15.590 1.00 88.00 87 GLU A CA 1
ATOM 638 C C . GLU A 1 87 ? -8.451 -11.058 17.082 1.00 88.00 87 GLU A C 1
ATOM 640 O O . GLU A 1 87 ? -9.036 -11.718 17.938 1.00 88.00 87 GLU A O 1
ATOM 645 N N . GLN A 1 88 ? -7.613 -10.072 17.395 1.00 78.00 88 GLN A N 1
ATOM 646 C CA . GLN A 1 88 ? -7.220 -9.703 18.742 1.00 78.00 88 GLN A CA 1
ATOM 647 C C . GLN A 1 88 ? -7.398 -8.188 18.876 1.00 78.00 88 GLN A C 1
ATOM 649 O O . GLN A 1 88 ? -6.857 -7.420 18.088 1.00 78.00 88 GLN A O 1
ATOM 654 N N . ASP A 1 89 ? -8.067 -7.707 19.927 1.00 80.25 89 ASP A N 1
ATOM 655 C CA . ASP A 1 89 ? -8.105 -6.267 20.260 1.00 80.25 89 ASP A CA 1
ATOM 656 C C . ASP A 1 89 ? -6.730 -5.739 20.752 1.00 80.25 89 ASP A C 1
ATOM 658 O O . ASP A 1 89 ? -6.636 -4.814 21.562 1.00 80.25 89 ASP A O 1
ATOM 662 N N . ARG A 1 90 ? -5.626 -6.380 20.342 1.00 86.00 90 ARG A N 1
ATOM 663 C CA . ARG A 1 90 ? -4.259 -6.164 20.823 1.00 86.00 90 ARG A CA 1
ATOM 664 C C . ARG A 1 90 ? -3.256 -6.417 19.699 1.00 86.00 90 ARG A C 1
ATOM 666 O O . ARG A 1 90 ? -3.395 -7.357 18.931 1.00 86.00 90 ARG A O 1
ATOM 673 N N . CYS A 1 91 ? -2.177 -5.636 19.684 1.00 88.25 91 CYS A N 1
ATOM 674 C CA . CYS A 1 91 ? -1.108 -5.721 18.680 1.00 88.25 91 CYS A CA 1
ATOM 675 C C . CYS A 1 91 ? 0.181 -6.355 19.215 1.00 88.25 91 CYS A C 1
ATOM 677 O O . CYS A 1 91 ? 1.286 -5.895 18.920 1.00 88.25 91 CYS A O 1
ATOM 679 N N . ALA A 1 92 ? 0.049 -7.384 20.052 1.00 75.50 92 ALA A N 1
ATOM 680 C CA . ALA A 1 92 ? 1.203 -8.115 20.557 1.00 75.50 92 ALA A CA 1
ATOM 681 C C . ALA A 1 92 ? 1.688 -9.097 19.482 1.00 75.50 92 ALA A C 1
ATOM 683 O O . ALA A 1 92 ? 0.970 -10.023 19.120 1.00 75.50 92 ALA A O 1
ATOM 684 N N . THR A 1 93 ? 2.902 -8.902 18.970 1.00 65.25 93 THR A N 1
ATOM 685 C CA . THR A 1 93 ? 3.539 -9.844 18.042 1.00 65.25 93 THR A CA 1
ATOM 686 C C . THR A 1 93 ? 3.884 -11.137 18.796 1.00 65.25 93 THR A C 1
ATOM 688 O O . THR A 1 93 ? 4.688 -11.069 19.729 1.00 65.25 93 THR A O 1
ATOM 691 N N . PRO A 1 94 ? 3.320 -12.309 18.436 1.00 55.06 94 PRO A N 1
ATOM 692 C CA . PRO A 1 94 ? 3.469 -13.529 19.235 1.00 55.06 94 PRO A CA 1
ATOM 693 C C . PRO A 1 94 ? 4.910 -14.046 19.362 1.00 55.06 94 PRO A C 1
ATOM 695 O O . PRO A 1 94 ? 5.215 -14.703 20.349 1.00 55.06 94 PRO A O 1
ATOM 698 N N . HIS A 1 95 ? 5.779 -13.795 18.374 1.00 54.62 95 HIS A N 1
ATOM 699 C CA . HIS A 1 95 ? 7.101 -14.434 18.254 1.00 54.62 95 HIS A CA 1
ATOM 700 C C . HIS A 1 95 ? 8.125 -13.555 17.503 1.00 54.62 95 HIS A C 1
ATOM 702 O O . HIS A 1 95 ? 8.572 -13.921 16.420 1.00 54.62 95 HIS A O 1
ATOM 708 N N . GLY A 1 96 ? 8.522 -12.390 18.020 1.00 51.53 96 GLY A N 1
ATOM 709 C CA . GLY A 1 96 ? 9.559 -11.622 17.322 1.00 51.53 96 GLY A CA 1
ATOM 710 C C . GLY A 1 96 ? 10.150 -10.479 18.120 1.00 51.53 96 GLY A C 1
ATOM 711 O O . GLY A 1 96 ? 9.420 -9.671 18.693 1.00 51.53 96 GLY A O 1
ATOM 712 N N . ASP A 1 97 ? 11.479 -10.414 18.120 1.00 55.44 97 ASP A N 1
ATOM 713 C CA . ASP A 1 97 ? 12.234 -9.221 18.474 1.00 55.44 97 ASP A CA 1
ATOM 714 C C . ASP A 1 97 ? 11.593 -7.998 17.801 1.00 55.44 97 ASP A C 1
ATOM 716 O O . ASP A 1 97 ? 11.457 -7.941 16.578 1.00 55.44 97 ASP A O 1
ATOM 720 N N . ASN A 1 98 ? 11.226 -6.987 18.595 1.00 57.16 98 ASN A N 1
ATOM 721 C CA . ASN A 1 98 ? 10.656 -5.720 18.108 1.00 57.16 98 ASN A CA 1
ATOM 722 C C . ASN A 1 98 ? 11.646 -4.913 17.228 1.00 57.16 98 ASN A C 1
ATOM 724 O O . ASN A 1 98 ? 11.402 -3.742 16.949 1.00 57.16 98 ASN A O 1
ATOM 728 N N . THR A 1 99 ? 12.784 -5.501 16.856 1.00 63.59 99 THR A N 1
ATOM 729 C CA . THR A 1 99 ? 13.885 -4.875 16.127 1.00 63.59 99 THR A CA 1
ATOM 730 C C . THR A 1 99 ? 13.845 -5.163 14.628 1.00 63.59 99 THR A C 1
ATOM 732 O O . THR A 1 99 ? 14.500 -4.440 13.880 1.00 63.59 99 THR A O 1
ATOM 735 N N . SER A 1 100 ? 13.082 -6.164 14.156 1.00 80.75 100 SER A N 1
ATOM 736 C CA . SER A 1 100 ? 12.976 -6.407 12.714 1.00 80.75 100 SER A CA 1
ATOM 737 C C . SER A 1 100 ? 12.106 -5.345 12.029 1.00 80.75 100 SER A C 1
ATOM 739 O O . SER A 1 100 ? 11.102 -4.859 12.568 1.00 80.75 100 SER A O 1
ATOM 741 N N . LEU A 1 101 ? 12.502 -4.976 10.809 1.00 78.94 101 LEU A N 1
ATOM 742 C CA . LEU A 1 101 ? 11.768 -4.040 9.957 1.00 78.94 101 LEU A CA 1
ATOM 743 C C . LEU A 1 101 ? 10.332 -4.541 9.705 1.00 78.94 101 LEU A C 1
ATOM 745 O O . LEU A 1 101 ? 9.374 -3.780 9.835 1.00 78.94 101 LEU A O 1
ATOM 749 N N . GLU A 1 102 ? 10.183 -5.843 9.452 1.00 83.38 102 GLU A N 1
ATOM 750 C CA . GLU A 1 102 ? 8.893 -6.516 9.267 1.00 83.38 102 GLU A CA 1
ATOM 751 C C . GLU A 1 102 ? 7.980 -6.353 10.492 1.00 83.38 102 GLU A C 1
ATOM 753 O O . GLU A 1 102 ? 6.834 -5.915 10.371 1.00 83.38 102 GLU A O 1
ATOM 758 N N . ALA A 1 103 ? 8.497 -6.639 11.695 1.00 83.94 103 ALA A N 1
ATOM 759 C CA . ALA A 1 103 ? 7.738 -6.523 12.940 1.00 83.94 103 ALA A CA 1
ATOM 760 C C . ALA A 1 103 ? 7.293 -5.076 13.197 1.00 83.94 103 ALA A C 1
ATOM 762 O O . ALA A 1 103 ? 6.201 -4.837 13.721 1.00 83.94 103 ALA A O 1
ATOM 763 N N . THR A 1 104 ? 8.106 -4.104 12.777 1.00 86.50 104 THR A N 1
ATOM 764 C CA . THR A 1 104 ? 7.777 -2.679 12.872 1.00 86.50 104 THR A CA 1
ATOM 765 C C . THR A 1 104 ? 6.583 -2.314 11.986 1.00 86.50 104 THR A C 1
ATOM 767 O O . THR A 1 104 ? 5.671 -1.628 12.461 1.00 86.50 104 THR A O 1
ATOM 770 N N . PHE A 1 105 ? 6.537 -2.795 10.738 1.00 88.56 105 PHE A N 1
ATOM 771 C CA . PHE A 1 105 ? 5.402 -2.563 9.834 1.00 88.56 105 PHE A CA 1
ATOM 772 C C . PHE A 1 105 ? 4.122 -3.238 10.327 1.00 88.56 105 PHE A C 1
ATOM 774 O O . PHE A 1 105 ? 3.089 -2.572 10.441 1.00 88.56 105 PHE A O 1
ATOM 781 N N . VAL A 1 106 ? 4.200 -4.517 10.712 1.00 91.88 106 VAL A N 1
ATOM 782 C CA . VAL A 1 106 ? 3.055 -5.269 11.259 1.00 91.88 106 VAL A CA 1
ATOM 783 C C . VAL A 1 106 ? 2.463 -4.541 12.468 1.00 91.88 106 VAL A C 1
ATOM 785 O O . VAL A 1 106 ? 1.261 -4.276 12.517 1.00 91.88 106 VAL A O 1
ATOM 788 N N . LYS A 1 107 ? 3.308 -4.158 13.434 1.00 91.25 107 LYS A N 1
ATOM 789 C CA . LYS A 1 107 ? 2.884 -3.469 14.659 1.00 91.25 107 LYS A CA 1
ATOM 790 C C . LYS A 1 107 ? 2.253 -2.110 14.371 1.00 91.25 107 LYS A C 1
ATOM 792 O O . LYS A 1 107 ? 1.208 -1.793 14.938 1.00 91.25 107 LYS A O 1
ATOM 797 N N . ARG A 1 108 ? 2.865 -1.312 13.488 1.00 91.62 108 ARG A N 1
ATOM 798 C CA . ARG A 1 108 ? 2.333 -0.001 13.089 1.00 91.62 108 ARG A CA 1
ATOM 799 C C . ARG A 1 108 ? 0.942 -0.148 12.479 1.00 91.62 108 ARG A C 1
ATOM 801 O O . ARG A 1 108 ? 0.010 0.490 12.958 1.00 91.62 108 ARG A O 1
ATOM 808 N N . CYS A 1 109 ? 0.794 -1.006 11.475 1.00 93.62 109 CYS A N 1
ATOM 809 C CA . CYS A 1 109 ? -0.479 -1.199 10.787 1.00 93.62 109 CYS A CA 1
ATOM 810 C C . CYS A 1 109 ? -1.554 -1.803 11.701 1.00 93.62 109 CYS A C 1
ATOM 812 O O . CYS A 1 109 ? -2.694 -1.342 11.680 1.00 93.62 109 CYS A O 1
ATOM 814 N N . CYS A 1 110 ? -1.190 -2.717 12.601 1.00 94.38 110 CYS A N 1
ATOM 815 C CA . CYS A 1 110 ? -2.104 -3.194 13.635 1.00 94.38 110 CYS A CA 1
ATOM 816 C C . CYS A 1 110 ? -2.625 -2.049 14.525 1.00 94.38 110 CYS A C 1
ATOM 818 O O . CYS A 1 110 ? -3.836 -1.895 14.690 1.00 94.38 110 CYS A O 1
ATOM 820 N N . HIS A 1 111 ? -1.740 -1.190 15.050 1.00 93.56 111 HIS A N 1
ATOM 821 C CA . HIS A 1 111 ? -2.162 -0.048 15.870 1.00 93.56 111 HIS A CA 1
ATOM 822 C C . HIS A 1 111 ? -3.081 0.909 15.101 1.00 93.56 111 HIS A C 1
ATOM 824 O O . HIS A 1 111 ? -4.099 1.341 15.637 1.00 93.56 111 HIS A O 1
ATOM 830 N N . CYS A 1 112 ? -2.762 1.209 13.840 1.00 93.94 112 CYS A N 1
ATOM 831 C CA . CYS A 1 112 ? -3.599 2.051 12.984 1.00 93.94 112 CYS A CA 1
ATOM 832 C C . CYS A 1 112 ? -4.998 1.453 12.775 1.00 93.94 112 CYS A C 1
ATOM 834 O O . CYS A 1 112 ? -5.989 2.181 12.790 1.00 93.94 112 CYS A O 1
ATOM 836 N N . CYS A 1 113 ? -5.092 0.128 12.648 1.00 94.69 113 CYS A N 1
ATOM 837 C CA . CYS A 1 113 ? -6.367 -0.566 12.516 1.00 94.69 113 CYS A CA 1
ATOM 838 C C . CYS A 1 113 ? -7.207 -0.482 13.802 1.00 94.69 113 CYS A C 1
ATOM 840 O O . CYS A 1 113 ? -8.391 -0.145 13.741 1.00 94.69 113 CYS A O 1
ATOM 842 N N . LEU A 1 114 ? -6.592 -0.702 14.974 1.00 93.75 114 LEU A N 1
ATOM 843 C CA . LEU A 1 114 ? -7.269 -0.538 16.268 1.00 93.75 114 LEU A CA 1
ATOM 844 C C . LEU A 1 114 ? -7.764 0.897 16.481 1.00 93.75 114 LEU A C 1
ATOM 846 O O . LEU A 1 114 ? -8.868 1.089 16.986 1.00 93.75 114 LEU A O 1
ATOM 850 N N . LEU A 1 115 ? -6.991 1.902 16.057 1.00 92.12 115 LEU A N 1
ATOM 851 C CA . LEU A 1 115 ? -7.425 3.301 16.090 1.00 92.12 115 LEU A CA 1
ATOM 852 C C . LEU A 1 115 ? -8.659 3.535 15.207 1.00 92.12 115 LEU A C 1
ATOM 854 O O . LEU A 1 115 ? -9.595 4.195 15.651 1.00 92.12 115 LEU A O 1
ATOM 858 N N . GLY A 1 116 ? -8.694 2.964 13.998 1.00 91.75 116 GLY A N 1
ATOM 859 C CA . GLY A 1 116 ? -9.856 3.041 13.104 1.00 91.75 116 GLY A CA 1
ATOM 860 C C . GLY A 1 116 ? -11.114 2.445 13.732 1.00 91.75 116 GLY A C 1
ATOM 861 O O . GLY A 1 116 ? -12.172 3.072 13.744 1.00 91.75 116 GLY A O 1
ATOM 862 N N . ARG A 1 117 ? -10.987 1.263 14.341 1.00 92.19 117 ARG A N 1
ATOM 863 C CA . ARG A 1 117 ? -12.092 0.610 15.060 1.00 92.19 117 ARG A CA 1
ATOM 864 C C . ARG A 1 117 ? -12.547 1.409 16.279 1.00 92.19 117 ARG A C 1
ATOM 866 O O . ARG A 1 117 ? -13.744 1.522 16.521 1.00 92.19 117 ARG A O 1
ATOM 873 N N . ALA A 1 118 ? -11.611 1.984 17.032 1.00 91.38 118 ALA A N 1
ATOM 874 C CA . ALA A 1 118 ? -11.931 2.825 18.181 1.00 91.38 118 ALA A CA 1
ATOM 875 C C . ALA A 1 118 ? -12.693 4.091 17.765 1.00 91.38 118 ALA A C 1
ATOM 877 O O . ALA A 1 118 ? -13.648 4.464 18.443 1.00 91.38 118 ALA A O 1
ATOM 878 N N . ALA A 1 119 ? -12.313 4.717 16.647 1.00 90.88 119 ALA A N 1
ATOM 879 C CA . ALA A 1 119 ? -13.030 5.859 16.088 1.00 90.88 119 ALA A CA 1
ATOM 880 C C . ALA A 1 119 ? -14.466 5.480 15.693 1.00 90.88 119 ALA A C 1
ATOM 882 O O . ALA A 1 119 ? -15.407 6.167 16.090 1.00 90.88 119 ALA A O 1
ATOM 883 N N . GLN A 1 120 ? -14.645 4.342 15.012 1.00 90.75 120 GLN A N 1
ATOM 884 C CA . GLN A 1 120 ? -15.970 3.811 14.675 1.00 90.75 120 GLN A CA 1
ATOM 885 C C . GLN A 1 120 ? -16.824 3.573 15.925 1.00 90.75 120 GLN A C 1
ATOM 887 O O . GLN A 1 120 ? -17.967 4.027 15.985 1.00 90.75 120 GLN A O 1
ATOM 892 N N . ALA A 1 121 ? -16.258 2.926 16.948 1.00 89.81 121 ALA A N 1
ATOM 893 C CA . ALA A 1 121 ? -16.965 2.617 18.189 1.00 89.81 121 ALA A CA 1
ATOM 894 C C . ALA A 1 121 ? -17.367 3.882 18.971 1.00 89.81 121 ALA A C 1
ATOM 896 O O . ALA A 1 121 ? -18.346 3.869 19.715 1.00 89.81 121 ALA A O 1
ATOM 897 N N . GLN A 1 122 ? -16.624 4.977 18.792 1.00 91.19 122 GLN A N 1
ATOM 898 C CA . GLN A 1 122 ? -16.895 6.286 19.390 1.00 91.19 122 GLN A CA 1
ATOM 899 C C . GLN A 1 122 ? -17.796 7.179 18.519 1.00 91.19 122 GLN A C 1
ATOM 901 O O . GLN A 1 122 ? -18.069 8.314 18.906 1.00 91.19 122 GLN A O 1
ATOM 906 N N . GLY A 1 123 ? -18.244 6.706 17.349 1.00 88.81 123 GLY A N 1
ATOM 907 C CA . GLY A 1 123 ? -19.045 7.499 16.411 1.00 88.81 123 GLY A CA 1
ATOM 908 C C . GLY A 1 123 ? -18.283 8.670 15.778 1.00 88.81 123 GLY A C 1
ATOM 909 O O . GLY A 1 123 ? -18.894 9.655 15.371 1.00 88.81 123 GLY A O 1
ATOM 910 N N . GLN A 1 124 ? -16.952 8.595 15.730 1.00 89.44 124 GLN A N 1
ATOM 911 C CA . GLN A 1 124 ? -16.100 9.605 15.104 1.00 89.44 124 GLN A CA 1
ATOM 912 C C . GLN A 1 124 ? -16.029 9.394 13.588 1.00 89.44 124 GLN A C 1
ATOM 914 O O . GLN A 1 124 ? -16.328 8.315 13.074 1.00 89.44 124 GLN A O 1
ATOM 919 N N . SER A 1 125 ? -15.601 10.425 12.855 1.00 87.19 125 SER A N 1
ATOM 920 C CA . SER A 1 125 ? -15.374 10.306 11.416 1.00 87.19 125 SER A CA 1
ATOM 921 C C . SER A 1 125 ? -14.272 9.295 11.110 1.00 87.19 125 SER A C 1
ATOM 923 O O . SER A 1 125 ? -13.203 9.314 11.719 1.00 87.19 125 SER A O 1
ATOM 925 N N . CYS A 1 126 ? -14.487 8.489 10.070 1.00 88.25 126 CYS A N 1
ATOM 926 C CA . CYS A 1 126 ? -13.441 7.650 9.485 1.00 88.25 126 CYS A CA 1
ATOM 927 C C . CYS A 1 126 ? -12.436 8.448 8.635 1.00 88.25 126 CYS A C 1
ATOM 929 O O . CYS A 1 126 ? -11.527 7.877 8.037 1.00 88.25 126 CYS A O 1
ATOM 931 N N . GLU A 1 127 ? -12.573 9.771 8.587 1.00 82.50 127 GLU A N 1
ATOM 932 C CA . GLU A 1 127 ? -11.551 10.661 8.061 1.00 82.50 127 GLU A CA 1
ATOM 933 C C . GLU A 1 127 ? -10.479 10.883 9.124 1.00 82.50 127 GLU A C 1
ATOM 935 O O . GLU A 1 127 ? -10.753 11.368 10.222 1.00 82.50 127 GLU A O 1
ATOM 940 N N . TYR A 1 128 ? -9.248 10.500 8.798 1.00 68.88 128 TYR A N 1
ATOM 941 C CA . TYR A 1 128 ? -8.116 10.640 9.698 1.00 68.88 128 TYR A CA 1
ATOM 942 C C . TYR A 1 128 ? -7.220 11.793 9.266 1.00 68.88 128 TYR A C 1
ATOM 944 O O . TYR A 1 128 ? -6.891 11.926 8.084 1.00 68.88 128 TYR A O 1
ATOM 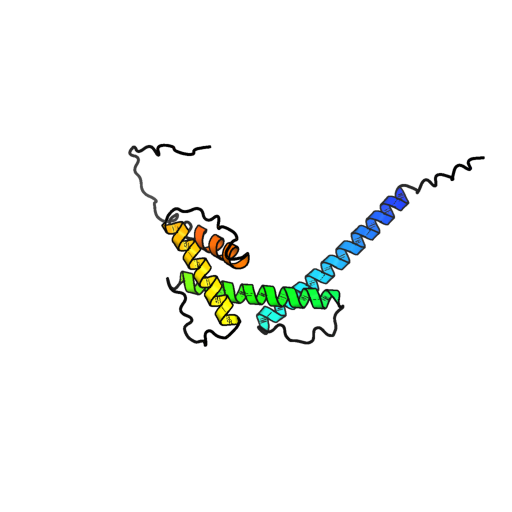952 N N . SER A 1 129 ? -6.774 12.591 10.235 1.00 61.56 129 SER A N 1
ATOM 953 C CA . SER A 1 129 ? -5.765 13.620 9.999 1.00 61.56 129 SER A CA 1
ATOM 954 C C . SER A 1 129 ? -4.454 12.958 9.571 1.00 61.56 129 SER A C 1
ATOM 956 O O . SER A 1 129 ? -3.961 12.052 10.240 1.00 61.56 129 SER A O 1
ATOM 958 N N . LEU A 1 130 ? -3.869 13.416 8.462 1.00 59.53 130 LEU A N 1
ATOM 959 C CA . LEU A 1 130 ? -2.660 12.873 7.818 1.00 59.53 130 LEU A CA 1
ATOM 960 C C . LEU A 1 130 ? -1.403 12.814 8.722 1.00 59.53 130 LEU A C 1
ATOM 962 O O . LEU A 1 130 ? -0.344 12.384 8.271 1.00 59.53 130 LEU A O 1
ATOM 966 N N . MET A 1 131 ? -1.495 13.214 9.995 1.00 61.44 131 MET A N 1
ATOM 967 C CA . MET A 1 131 ? -0.369 13.359 10.923 1.00 61.44 131 MET A CA 1
ATOM 968 C C . MET A 1 131 ? 0.373 12.058 11.253 1.00 61.44 131 MET A C 1
ATOM 970 O O . MET A 1 131 ? 1.520 12.126 11.682 1.00 61.44 131 MET A O 1
ATOM 974 N N . VAL A 1 132 ? -0.229 10.881 11.046 1.00 69.56 132 VAL A N 1
ATOM 975 C CA . VAL A 1 132 ? 0.421 9.579 11.335 1.00 69.56 132 VAL A CA 1
ATOM 976 C C . VAL A 1 132 ? 0.969 8.905 10.061 1.00 69.56 132 VAL A C 1
ATOM 978 O O . VAL A 1 132 ? 1.524 7.809 10.109 1.00 69.56 132 VAL A O 1
ATOM 981 N N . GLY A 1 133 ? 0.881 9.589 8.913 1.00 85.12 133 GLY A N 1
ATOM 982 C CA . GLY A 1 133 ? 1.427 9.146 7.629 1.00 85.12 133 GLY A CA 1
ATOM 983 C C . GLY A 1 133 ? 0.427 8.399 6.740 1.00 85.12 133 GLY A C 1
ATOM 984 O O . GLY A 1 133 ? -0.609 7.911 7.194 1.00 85.12 133 GLY A O 1
ATOM 985 N N . TYR A 1 134 ? 0.759 8.311 5.446 1.00 86.94 134 TYR A N 1
ATOM 986 C CA . TYR A 1 134 ? -0.115 7.771 4.394 1.00 86.94 134 TYR A CA 1
ATOM 987 C C . TYR A 1 134 ? -0.616 6.354 4.703 1.00 86.94 134 TYR A C 1
ATOM 989 O O . TYR A 1 134 ? -1.822 6.107 4.704 1.00 86.94 134 TYR A O 1
ATOM 997 N N . GLN A 1 135 ? 0.304 5.453 5.048 1.00 87.81 135 GLN A N 1
ATOM 998 C CA . GLN A 1 135 ? 0.007 4.036 5.264 1.00 87.81 135 GLN A CA 1
ATOM 999 C C . GLN A 1 135 ? -0.908 3.820 6.471 1.00 87.81 135 GLN A C 1
ATOM 1001 O O . GLN A 1 135 ? -1.910 3.113 6.385 1.00 87.81 135 GLN A O 1
ATOM 1006 N N . CYS A 1 136 ? -0.642 4.517 7.579 1.00 91.44 136 CYS A N 1
ATOM 1007 C CA . CYS A 1 136 ? -1.518 4.467 8.746 1.00 91.44 136 CYS A CA 1
ATOM 1008 C C . CYS A 1 136 ? -2.922 4.994 8.426 1.00 91.44 136 CYS A C 1
ATOM 1010 O O . CYS A 1 136 ? -3.909 4.391 8.836 1.00 91.44 136 CYS A O 1
ATOM 1012 N N . GLY A 1 137 ? -3.015 6.083 7.653 1.00 91.19 137 GLY A N 1
ATOM 1013 C CA . GLY A 1 137 ? -4.293 6.649 7.225 1.00 91.19 137 GLY A CA 1
ATOM 1014 C C . GLY A 1 137 ? -5.121 5.692 6.363 1.00 91.19 137 GLY A C 1
ATOM 1015 O O . GLY A 1 137 ? -6.335 5.610 6.547 1.00 91.19 137 GLY A O 1
ATOM 1016 N N . GLN A 1 138 ? -4.483 4.940 5.459 1.00 90.56 138 GLN A N 1
ATOM 1017 C CA . GLN A 1 138 ? -5.160 3.913 4.657 1.00 90.56 138 GLN A CA 1
ATOM 1018 C C . GLN A 1 138 ? -5.693 2.777 5.535 1.00 90.56 138 GLN A C 1
ATOM 1020 O O . GLN A 1 138 ? -6.873 2.431 5.453 1.00 90.56 138 GLN A O 1
ATOM 1025 N N . VAL A 1 139 ? -4.855 2.246 6.430 1.00 92.88 139 VAL A N 1
ATOM 1026 C CA . VAL A 1 139 ? -5.258 1.165 7.338 1.00 92.88 139 VAL A CA 1
ATOM 1027 C C . VAL A 1 139 ? -6.362 1.603 8.304 1.00 92.88 139 VAL A C 1
ATOM 1029 O O . VAL A 1 139 ? -7.333 0.873 8.504 1.00 92.88 139 VAL A O 1
ATOM 1032 N N . PHE A 1 140 ? -6.255 2.808 8.866 1.00 92.94 140 PHE A N 1
ATOM 1033 C CA . PHE A 1 140 ? -7.279 3.388 9.733 1.00 92.94 140 PHE A CA 1
ATOM 1034 C C . PHE A 1 140 ? -8.644 3.401 9.039 1.00 92.94 140 PHE A C 1
ATOM 1036 O O . PHE A 1 140 ? -9.621 2.900 9.596 1.00 92.94 140 PHE A O 1
ATOM 1043 N N . ARG A 1 141 ? -8.707 3.924 7.805 1.00 91.25 141 ARG A N 1
ATOM 1044 C CA . ARG A 1 141 ? -9.950 3.988 7.022 1.00 91.25 141 ARG A CA 1
ATOM 1045 C C . ARG A 1 141 ? -10.531 2.603 6.774 1.00 91.25 141 ARG A C 1
ATOM 1047 O O . ARG A 1 141 ? -11.713 2.389 7.030 1.00 91.25 141 ARG A O 1
ATOM 1054 N N . ALA A 1 142 ? -9.694 1.663 6.338 1.00 91.50 142 ALA A N 1
ATOM 1055 C CA . ALA A 1 142 ? -10.117 0.293 6.065 1.00 91.50 142 ALA A CA 1
ATOM 1056 C C . ALA A 1 142 ? -10.732 -0.389 7.302 1.00 91.50 142 ALA A C 1
ATOM 1058 O O . ALA A 1 142 ? -11.717 -1.115 7.182 1.00 91.50 142 ALA A O 1
ATOM 1059 N N . CYS A 1 143 ? -10.190 -0.132 8.495 1.00 92.94 143 CYS A N 1
ATOM 1060 C CA . CYS A 1 143 ? -10.687 -0.723 9.739 1.00 92.94 143 CYS A CA 1
ATOM 1061 C C . CYS A 1 143 ? -11.828 0.063 10.402 1.00 92.94 143 CYS A C 1
ATOM 1063 O O . CYS A 1 143 ? -12.552 -0.495 11.223 1.00 92.94 143 CYS A O 1
ATOM 1065 N N . CYS A 1 144 ? -12.018 1.332 10.044 1.00 91.81 144 CYS A N 1
ATOM 1066 C CA . CYS A 1 144 ? -13.099 2.158 10.573 1.00 91.81 144 CYS A CA 1
ATOM 1067 C C . CYS A 1 144 ? -14.462 1.825 9.940 1.00 91.81 144 CYS A C 1
ATOM 1069 O O . CYS A 1 144 ? -15.481 1.900 10.611 1.00 91.81 144 CYS A O 1
ATOM 1071 N N . VAL A 1 145 ? -14.514 1.388 8.677 1.00 79.75 145 VAL A N 1
ATOM 1072 C CA . VAL A 1 145 ? -15.792 1.123 7.974 1.00 79.75 145 VAL A CA 1
ATOM 1073 C C . VAL A 1 145 ? -16.328 -0.307 8.216 1.00 79.75 145 VAL A C 1
ATOM 1075 O O . VAL A 1 145 ? -17.504 -0.593 8.006 1.00 79.75 145 VAL A O 1
ATOM 1078 N N . LYS A 1 146 ? -15.498 -1.223 8.729 1.00 61.69 146 LYS A N 1
ATOM 1079 C CA . LYS A 1 146 ? -15.720 -2.682 8.651 1.00 61.69 146 LYS A CA 1
A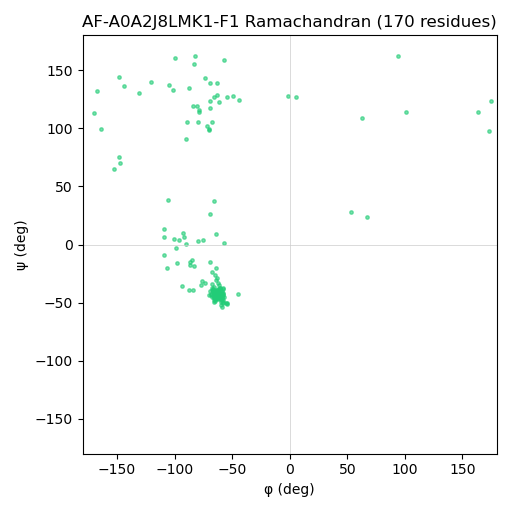TOM 1080 C C . LYS A 1 146 ? -16.709 -3.297 9.665 1.00 61.69 146 LYS A C 1
ATOM 1082 O O . LYS A 1 146 ? -16.889 -4.509 9.664 1.00 61.69 146 LYS A O 1
ATOM 1087 N N . SER A 1 147 ? -17.366 -2.508 10.521 1.00 51.94 147 SER A N 1
ATOM 1088 C CA . SER A 1 147 ? -18.334 -3.030 11.516 1.00 51.94 147 SER A CA 1
ATOM 1089 C C . SER A 1 147 ? -19.805 -2.967 11.073 1.00 51.94 147 SER A C 1
ATOM 1091 O O . SER A 1 147 ? -20.693 -3.268 11.871 1.00 51.94 147 SER A O 1
ATOM 1093 N N . GLN A 1 148 ? -20.081 -2.545 9.834 1.00 44.94 148 GLN A N 1
ATOM 1094 C CA . GLN A 1 148 ? -21.454 -2.424 9.326 1.00 44.94 148 GLN A CA 1
ATOM 1095 C C . GLN A 1 148 ? -21.919 -3.682 8.568 1.00 44.94 148 GLN A C 1
ATOM 1097 O O . GLN A 1 148 ? -23.037 -4.138 8.777 1.00 44.94 148 GLN A O 1
ATOM 1102 N N . GLU A 1 149 ? -21.034 -4.356 7.826 1.00 45.72 149 GLU A N 1
ATOM 1103 C CA . GLU A 1 149 ? -21.411 -5.531 7.013 1.00 45.72 149 GLU A CA 1
ATOM 1104 C C . GLU A 1 149 ? -21.799 -6.785 7.824 1.00 45.72 149 GLU A C 1
ATOM 1106 O O . GLU A 1 149 ? -22.416 -7.699 7.285 1.00 45.72 149 GLU A O 1
ATOM 1111 N N . THR A 1 150 ? -21.498 -6.846 9.125 1.00 40.00 150 THR A N 1
ATOM 1112 C CA . THR A 1 150 ? -21.901 -7.964 10.001 1.00 40.00 150 THR A CA 1
ATOM 1113 C C . THR A 1 150 ? -23.153 -7.685 10.833 1.00 40.00 150 THR A C 1
ATOM 1115 O O . THR A 1 150 ? -23.612 -8.581 11.540 1.00 40.00 150 THR A O 1
ATOM 1118 N N . ARG A 1 151 ? -23.730 -6.476 10.762 1.00 41.59 151 ARG A N 1
ATOM 1119 C CA . ARG A 1 151 ? -24.954 -6.116 11.508 1.00 41.59 151 ARG A CA 1
ATOM 1120 C C . ARG A 1 151 ? -26.192 -5.953 10.628 1.00 41.59 151 ARG A C 1
ATOM 1122 O O . ARG A 1 151 ? -27.291 -5.915 11.168 1.00 41.59 151 ARG A O 1
ATOM 1129 N N . ASP A 1 152 ? -26.031 -5.953 9.306 1.00 43.47 152 ASP A N 1
ATOM 1130 C CA . ASP A 1 152 ? -27.136 -5.761 8.356 1.00 43.47 152 ASP A CA 1
ATOM 1131 C C . ASP A 1 152 ? -27.796 -7.074 7.878 1.00 43.47 152 ASP A C 1
ATOM 1133 O O . ASP A 1 152 ? -28.676 -7.049 7.020 1.00 43.47 152 ASP A O 1
ATOM 1137 N N . LEU A 1 153 ? -27.425 -8.230 8.448 1.00 46.53 153 LEU A N 1
ATOM 1138 C CA . LEU A 1 153 ? -28.029 -9.536 8.123 1.00 46.53 153 LEU A CA 1
ATOM 1139 C C . LEU A 1 153 ? -28.905 -10.141 9.228 1.00 46.53 153 LEU A C 1
ATOM 1141 O O . LEU A 1 153 ? -29.390 -11.257 9.059 1.00 46.53 153 LEU A O 1
ATOM 1145 N N . ASP A 1 154 ? -29.171 -9.421 10.318 1.00 45.66 154 ASP A N 1
ATOM 1146 C CA . ASP A 1 154 ? -30.115 -9.901 11.332 1.00 45.66 154 ASP A CA 1
ATOM 1147 C C . ASP A 1 154 ? -30.886 -8.764 12.009 1.00 45.66 154 ASP A C 1
ATOM 1149 O O . ASP A 1 154 ? -30.654 -8.461 13.171 1.00 45.66 154 ASP A O 1
ATOM 1153 N N . VAL A 1 155 ? -31.797 -8.115 11.272 1.00 42.56 155 VAL A N 1
ATOM 1154 C CA . VAL A 1 155 ? -33.065 -7.598 11.829 1.00 42.56 155 VAL A CA 1
ATOM 1155 C C . VAL A 1 155 ? -34.131 -7.666 10.732 1.00 42.56 155 VAL A C 1
ATOM 1157 O O . VAL A 1 155 ? -34.521 -6.676 10.114 1.00 42.56 155 VAL A O 1
ATOM 1160 N N . GLY A 1 156 ? -34.615 -8.877 10.474 1.00 44.59 156 GLY A N 1
ATOM 1161 C CA . GLY A 1 156 ? -35.933 -9.088 9.887 1.00 44.59 156 GLY A CA 1
ATOM 1162 C C . GLY A 1 156 ? -36.961 -9.219 11.008 1.00 44.59 156 GLY A C 1
ATOM 1163 O O . GLY A 1 156 ? -37.192 -10.322 11.489 1.00 44.59 156 GLY A O 1
ATOM 1164 N N . GLY A 1 157 ? -37.580 -8.114 11.435 1.00 32.84 157 GLY A N 1
ATOM 1165 C CA . GLY A 1 157 ? -38.664 -8.167 12.422 1.00 32.84 157 GLY A CA 1
ATOM 1166 C C . GLY A 1 157 ? -39.140 -6.804 12.923 1.00 32.84 157 GLY A C 1
ATOM 1167 O O . GLY A 1 157 ? -38.531 -6.239 13.818 1.00 32.84 157 GLY A O 1
ATOM 1168 N N . LEU A 1 158 ? -40.230 -6.311 12.320 1.00 42.78 158 LEU A N 1
ATOM 1169 C CA . LEU A 1 158 ? -41.216 -5.324 12.805 1.00 42.78 158 LEU A CA 1
ATOM 1170 C C . LEU A 1 158 ? -40.949 -4.643 14.169 1.00 42.78 158 LEU A C 1
ATOM 1172 O O . LEU A 1 158 ? -40.970 -5.315 15.195 1.00 42.78 158 LEU A O 1
ATOM 1176 N N . GLN A 1 159 ? -40.963 -3.303 14.206 1.00 33.06 159 GLN A N 1
ATOM 1177 C CA . GLN A 1 159 ? -42.142 -2.516 14.627 1.00 33.06 159 GLN A CA 1
ATOM 1178 C C . GLN A 1 159 ? -41.810 -1.010 14.685 1.00 33.06 159 GLN A C 1
ATOM 1180 O O . GLN A 1 159 ? -40.900 -0.572 15.382 1.00 33.06 159 GLN A O 1
ATOM 1185 N N . GLU A 1 160 ? -42.584 -0.225 13.933 1.00 40.38 160 GLU A N 1
ATOM 1186 C CA . GLU A 1 160 ? -42.769 1.220 14.097 1.00 40.38 160 GLU A CA 1
ATOM 1187 C C . GLU A 1 160 ? -43.093 1.582 15.553 1.00 40.38 160 GLU A C 1
ATOM 1189 O O . GLU A 1 160 ? -44.071 1.055 16.070 1.00 40.38 160 GLU A O 1
ATOM 1194 N N . THR A 1 161 ? -42.358 2.529 16.152 1.00 31.73 161 THR A N 1
ATOM 1195 C CA . THR A 1 161 ? -42.911 3.632 16.970 1.00 31.73 161 THR A CA 1
ATOM 1196 C C . THR A 1 161 ? -41.828 4.671 17.312 1.00 31.73 161 THR A C 1
ATOM 1198 O O . THR A 1 161 ? -40.932 4.401 18.102 1.00 31.73 161 THR A O 1
ATOM 1201 N N . GLY A 1 162 ? -41.968 5.883 16.764 1.00 30.52 162 GLY A N 1
ATOM 1202 C CA . GLY A 1 162 ? -41.902 7.159 17.496 1.00 30.52 162 GLY A CA 1
ATOM 1203 C C . GLY A 1 162 ? -40.619 7.619 18.219 1.00 30.52 162 GLY A C 1
ATOM 1204 O O . GLY A 1 162 ? -40.384 7.256 19.362 1.00 30.52 162 GLY A O 1
ATOM 1205 N N . GLY A 1 163 ? -39.977 8.653 17.653 1.00 29.97 163 GLY A N 1
ATOM 1206 C CA . GLY A 1 163 ? -39.704 9.905 18.386 1.00 29.97 163 GLY A CA 1
ATOM 1207 C C . GLY A 1 163 ? -38.299 10.155 18.964 1.00 29.97 163 GLY A C 1
ATOM 1208 O O . GLY A 1 163 ? -37.913 9.570 19.968 1.00 29.97 163 GLY A O 1
ATOM 1209 N N . GLY A 1 164 ? -37.607 11.172 18.428 1.00 31.66 164 GLY A N 1
ATOM 1210 C CA . GLY A 1 164 ? -36.507 11.870 19.116 1.00 31.66 164 GLY A CA 1
ATOM 1211 C C . GLY A 1 164 ? -35.610 12.714 18.188 1.00 31.66 164 GLY A C 1
ATOM 1212 O O . GLY A 1 164 ? -34.938 12.133 17.343 1.00 31.66 164 GLY A O 1
ATOM 1213 N N . PRO A 1 165 ? -35.571 14.062 18.301 1.00 42.31 165 PRO A N 1
ATOM 1214 C CA . PRO A 1 165 ? -34.871 14.931 17.350 1.00 42.31 165 PRO A CA 1
ATOM 1215 C C . PRO A 1 165 ? -33.391 15.146 17.705 1.00 42.31 165 PRO A C 1
ATOM 1217 O O . PRO A 1 165 ? -33.061 15.508 18.834 1.00 42.31 165 PRO A O 1
ATOM 1220 N N . CYS A 1 166 ? -32.497 15.039 16.718 1.00 41.00 166 CYS A N 1
ATOM 1221 C CA . CYS A 1 166 ? -31.116 15.501 16.858 1.00 41.00 166 CYS A CA 1
ATOM 1222 C C . CYS A 1 166 ? -31.079 17.029 16.665 1.00 41.00 166 CYS A C 1
ATOM 1224 O O . CYS A 1 166 ? -31.261 17.540 15.559 1.00 41.00 166 CYS A O 1
ATOM 1226 N N . LYS A 1 167 ? -30.911 17.777 17.761 1.00 39.75 167 LYS A N 1
ATOM 1227 C CA . LYS A 1 167 ? -30.762 19.239 17.761 1.00 39.75 167 LYS A CA 1
ATOM 1228 C C . LYS A 1 167 ? -29.331 19.635 17.372 1.00 39.75 167 LYS A C 1
ATOM 1230 O O . LYS A 1 167 ? -28.385 19.365 18.098 1.00 39.75 167 LYS A O 1
ATOM 1235 N N . GLN A 1 168 ? -29.245 20.281 16.211 1.00 53.09 168 GLN A N 1
ATOM 1236 C CA . GLN A 1 168 ? -28.303 21.307 15.745 1.00 53.09 168 GLN A CA 1
ATOM 1237 C C . GLN A 1 168 ? -27.212 21.790 16.725 1.00 53.09 168 GLN A C 1
ATOM 1239 O O . GLN A 1 168 ? -27.551 22.357 17.759 1.00 53.09 168 GLN A O 1
ATOM 1244 N N . GLN A 1 169 ? -25.943 21.770 16.288 1.00 42.03 169 GLN A N 1
ATOM 1245 C CA . GLN A 1 169 ? -25.080 22.966 16.286 1.00 42.03 169 GLN A CA 1
ATOM 1246 C C . GLN A 1 169 ? -23.844 22.746 15.381 1.00 42.03 169 GLN A C 1
ATOM 1248 O O . GLN A 1 169 ? -22.858 22.146 15.792 1.00 42.03 169 GLN A O 1
ATOM 1253 N N . CYS A 1 170 ? -23.883 23.271 14.155 1.00 39.41 170 CYS A N 1
ATOM 1254 C CA . CYS A 1 170 ? -22.677 23.652 13.411 1.00 39.41 170 CYS A CA 1
ATOM 1255 C C . CYS A 1 170 ? -22.581 25.176 13.542 1.00 39.41 170 CYS A C 1
ATOM 1257 O O . CYS A 1 170 ? -23.607 25.850 13.416 1.00 39.41 170 CYS A O 1
ATOM 1259 N N . ARG A 1 171 ? -21.405 25.707 13.878 1.00 50.81 171 ARG A N 1
ATOM 1260 C CA . ARG A 1 171 ? -21.136 27.148 13.947 1.00 50.81 171 ARG A CA 1
ATOM 1261 C C . ARG A 1 171 ? -20.008 27.456 12.964 1.00 50.81 171 ARG A C 1
ATOM 1263 O O . ARG A 1 171 ? -19.113 26.626 12.833 1.00 50.81 171 ARG A O 1
ATOM 1270 N N . ASP A 1 172 ? -20.181 28.587 12.288 1.00 48.84 172 ASP A N 1
ATOM 1271 C CA . ASP A 1 172 ? -19.530 29.070 11.060 1.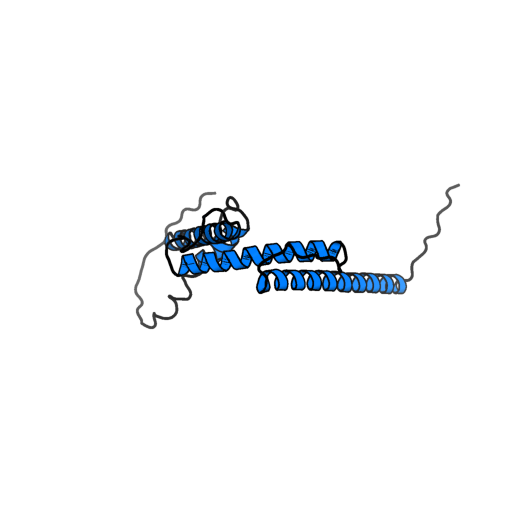00 48.84 172 ASP A CA 1
ATOM 1272 C C . ASP A 1 172 ? -18.005 28.924 10.969 1.00 48.84 172 ASP A C 1
ATOM 1274 O O . ASP A 1 172 ? -17.317 29.141 11.995 1.00 48.84 172 ASP A O 1
#

Mean predicted aligned error: 14.76 Å

Organism: Pan troglodytes (NCBI:txid9598)

Solvent-accessible surface area (backbone atoms only — not comparable to full-atom values): 10096 Å² total; per-residue (Å²): 138,86,80,82,76,84,84,79,79,73,56,66,68,58,54,52,52,51,51,52,52,55,52,53,53,48,54,55,50,52,53,49,42,52,50,27,24,53,52,13,36,50,36,18,73,76,66,71,48,74,85,67,86,61,75,92,52,55,75,66,35,34,54,41,15,47,53,32,10,52,52,44,41,51,50,55,30,27,53,53,11,39,50,42,31,70,80,31,100,51,66,75,72,92,83,64,69,83,79,43,70,62,50,46,42,19,40,50,26,8,50,23,18,46,49,14,38,51,30,42,77,69,72,46,70,64,75,66,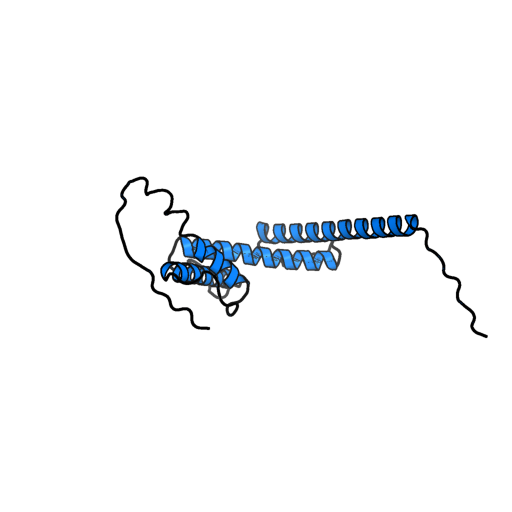77,70,86,75,37,71,69,35,47,53,39,15,36,62,37,24,63,63,72,52,82,80,59,76,81,73,80,91,74,90,79,93,77,85,89,84,85,88,79,84,85,87,81,136

Sequence (172 aa):
MERAAPSRRVPLPLLLLGGLALLAAGVDADALLEACCADGHRMATHQKDCSLPYATESKECRMVQEQCCHSQLEELHCATGISLANEQDRCATPHGDNTSLEATFVKRCCHCCLLGRAAQAQGQSCEYSLMVGYQCGQVFRACCVKSQETRDLDVGGLQETGGGPCKQQCRD

pLDDT: mean 75.24, std 19.28, range [29.97, 95.25]

Secondary structure (DSSP, 8-state):
---PPP-----HHHHHHHHHHHHHHHHHHHHHHHHHHHHHHHHHHHHS---S--TTS-HHHHHHHHHHHHHHHHHHHHHHHHHHHHH-SS---TT--TTSHHHHHHHHHHHHHHHHHHHHHTT--S---GGG-HHHHHHHHHHHSTTSTTTTTS------------------

Nearest PDB structures (foldseek):
  8r5w-assembly1_A  TM=8.162E-01  e=5.457E-05  Mus musculus
  6bo4-assembly1_D  TM=2.307E-01  e=2.816E+00  Rattus norvegicus

Radius of gyration: 26.9 Å; Cα contacts (8 Å, |Δi|>4): 158; chains: 1; bounding box: 64×61×66 Å

InterPro domains:
  IPR000020 Anaphylatoxin/fibulin [PF01821] (36-69)
  IPR000020 Anaphylatoxin/fibulin [PF01821] (112-144)
  IPR000020 Anaphylatoxin/fibulin [PS01177] (36-69)
  IPR000020 Anaphylatoxin/fibulin [PS01177] (112-144)
  IPR000020 Anaphylatoxin/fibulin [PS01178] (36-69)
  IPR000020 Anaphylatoxin/fibulin [PS01178] (77-110)
  IPR000020 Anaphylatoxin/fibulin [PS01178] (112-144)
  IPR000020 Anaphylatoxin/fibulin [SM00104] (36-69)
  IPR000020 Anaphylatoxin/fibulin [SM00104] (77-110)
  IPR000020 Anaphylatoxin/fibulin [SM00104] (112-144)
  IPR000020 Anaphylatoxin/fibulin [cd00017] (30-79)